Protein AF-A0A820GFD9-F1 (afdb_monomer_lite)

InterPro domains:
  IPR012317 Poly(ADP-ribose) polymerase, catalytic domain [PF00644] (1-60)
  IPR012317 Poly(ADP-ribose) polymerase, catalytic domain [PS51059] (1-60)
  IPR050800 ADP-ribosyltransferase diphtheria toxin-like [PTHR10459] (1-60)

Organism: NCBI:txid392033

Secondary structure (DSSP, 8-state):
-------------TTHHHHHHTTTT-S----------GGGHHHHHHT-SPPPPTTS-S--

pLDDT: mean 94.89, std 6.02, range [55.25, 98.12]

Sequence (60 aa):
YTLKLKELFKIIREGEDDRFQKWKKLKNHQLLWHGSRITNFAGILSQGLCIAPPEAPMVG

Structure (mmCIF, N/CA/C/O backbone):
data_AF-A0A820GFD9-F1
#
_entry.id   AF-A0A820GFD9-F1
#
loop_
_atom_site.group_PDB
_atom_site.id
_atom_site.type_symbol
_atom_site.label_atom_id
_atom_site.label_alt_id
_atom_site.label_comp_id
_atom_site.label_asym_id
_atom_site.label_entity_id
_atom_site.label_seq_id
_atom_site.pdbx_PDB_ins_code
_atom_site.Cartn_x
_atom_site.Cartn_y
_atom_site.Cartn_z
_atom_site.occupancy
_atom_site.B_iso_or_equiv
_atom_site.auth_seq_id
_atom_site.auth_comp_id
_atom_site.auth_asym_id
_atom_site.auth_atom_id
_atom_site.pdbx_PDB_model_num
ATOM 1 N N . TYR A 1 1 ? 11.601 14.962 -15.762 1.00 85.44 1 TYR A N 1
ATOM 2 C CA . TYR A 1 1 ? 10.523 14.365 -16.582 1.00 85.44 1 TYR A CA 1
ATOM 3 C C . TYR A 1 1 ? 9.211 15.064 -16.246 1.00 85.44 1 TYR A C 1
ATOM 5 O O . TYR A 1 1 ? 9.124 15.642 -15.170 1.00 85.44 1 TYR A O 1
ATOM 13 N N . THR A 1 2 ? 8.210 15.016 -17.130 1.00 95.19 2 THR A N 1
ATOM 14 C CA . THR A 1 2 ? 6.865 15.575 -16.883 1.00 95.19 2 THR A CA 1
ATOM 15 C C . THR A 1 2 ? 5.864 14.429 -16.817 1.00 95.19 2 THR A C 1
ATOM 17 O O . THR A 1 2 ? 5.901 13.541 -17.669 1.00 95.19 2 THR A O 1
ATOM 20 N N . LEU A 1 3 ? 4.990 14.418 -15.810 1.00 95.75 3 LEU A N 1
ATOM 21 C CA . LEU A 1 3 ? 3.987 13.366 -15.630 1.00 95.75 3 LEU A CA 1
ATOM 22 C C . LEU A 1 3 ? 2.652 13.768 -16.263 1.00 95.75 3 LEU A C 1
ATOM 24 O O . LEU A 1 3 ? 2.231 14.918 -16.166 1.00 95.75 3 LEU A O 1
ATOM 28 N N . LYS A 1 4 ? 1.974 12.800 -16.884 1.00 97.56 4 LYS A N 1
ATOM 29 C CA . LYS A 1 4 ? 0.581 12.915 -17.330 1.00 97.56 4 LYS A CA 1
ATOM 30 C C . LYS A 1 4 ? -0.208 11.760 -16.728 1.00 97.56 4 LYS A C 1
ATOM 32 O O . LYS A 1 4 ? 0.196 10.607 -16.877 1.00 97.56 4 LYS A O 1
ATOM 37 N N . LEU A 1 5 ? -1.311 12.074 -16.054 1.00 96.44 5 LEU A N 1
ATOM 38 C CA . LEU A 1 5 ? -2.218 11.067 -15.515 1.00 96.44 5 LEU A CA 1
ATOM 39 C C . LEU A 1 5 ? -2.887 10.327 -16.678 1.00 96.44 5 LEU A C 1
ATOM 41 O O . LEU A 1 5 ? -3.477 10.965 -17.548 1.00 96.44 5 LEU A O 1
ATOM 45 N N . LYS A 1 6 ? -2.767 8.999 -16.700 1.00 98.00 6 LYS A N 1
ATOM 46 C CA . LYS A 1 6 ? -3.461 8.146 -17.675 1.00 98.00 6 LYS A CA 1
ATOM 47 C C . LYS A 1 6 ? -4.710 7.521 -17.073 1.00 98.00 6 LYS A C 1
ATOM 49 O O . LYS A 1 6 ? -5.775 7.590 -17.667 1.00 98.00 6 LYS A O 1
ATOM 54 N N . GLU A 1 7 ? -4.564 6.939 -15.888 1.00 97.88 7 GLU A N 1
ATOM 55 C CA . GLU A 1 7 ? -5.605 6.160 -15.227 1.00 97.88 7 GLU A CA 1
ATOM 56 C C . GLU A 1 7 ? -5.603 6.449 -13.726 1.00 97.88 7 GLU A C 1
ATOM 58 O O . GLU A 1 7 ? -4.564 6.778 -13.146 1.00 97.88 7 GLU A O 1
ATOM 63 N N . LEU A 1 8 ? -6.776 6.320 -13.104 1.00 97.44 8 LEU A N 1
ATOM 64 C CA . LEU A 1 8 ? -6.971 6.452 -11.667 1.00 97.44 8 LEU A CA 1
ATOM 65 C C . LEU A 1 8 ? -7.820 5.283 -11.176 1.00 97.44 8 LEU A C 1
ATOM 67 O O . LEU A 1 8 ? -8.939 5.080 -11.643 1.00 97.44 8 LEU A O 1
ATOM 71 N N . PHE A 1 9 ? -7.300 4.549 -10.199 1.00 97.62 9 PHE A N 1
ATOM 72 C CA . PHE A 1 9 ? -7.972 3.396 -9.617 1.00 97.62 9 PHE A CA 1
ATOM 73 C C . PHE A 1 9 ? -8.234 3.645 -8.135 1.00 97.62 9 PHE A C 1
ATOM 75 O O . PHE A 1 9 ? -7.328 4.029 -7.393 1.00 97.62 9 PHE A O 1
ATOM 82 N N . LYS A 1 10 ? -9.467 3.391 -7.686 1.00 97.75 10 LYS A N 1
ATOM 83 C 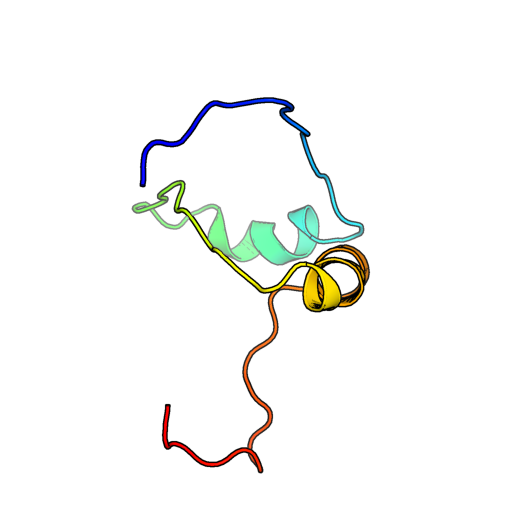CA . LYS A 1 10 ? -9.772 3.262 -6.258 1.00 97.75 10 LYS A CA 1
ATOM 84 C C . LYS A 1 10 ? -9.518 1.815 -5.853 1.00 97.75 10 LYS A C 1
ATOM 86 O O . LYS A 1 10 ? -10.161 0.912 -6.377 1.00 97.75 10 LYS A O 1
ATOM 91 N N . ILE A 1 11 ? -8.603 1.610 -4.915 1.00 96.94 11 ILE A N 1
ATOM 92 C CA . ILE A 1 11 ? -8.222 0.282 -4.434 1.00 96.94 11 ILE A CA 1
ATOM 93 C C . ILE A 1 11 ? -8.816 0.089 -3.037 1.00 96.94 11 ILE A C 1
ATOM 95 O O . ILE A 1 11 ? -8.702 0.970 -2.187 1.00 96.94 11 ILE A O 1
ATOM 99 N N . ILE A 1 12 ? -9.458 -1.056 -2.809 1.00 97.38 12 ILE A N 1
ATOM 100 C CA . ILE A 1 12 ? -9.943 -1.492 -1.496 1.00 97.38 12 ILE A CA 1
ATOM 101 C C . ILE A 1 12 ? -9.413 -2.905 -1.298 1.00 97.38 12 ILE A C 1
ATOM 103 O O . ILE A 1 12 ? -9.779 -3.808 -2.048 1.00 97.38 12 ILE A O 1
ATOM 107 N N . ARG A 1 13 ? -8.514 -3.085 -0.332 1.00 97.25 13 ARG A N 1
ATOM 108 C CA . ARG A 1 13 ? -7.899 -4.384 -0.061 1.00 97.25 13 ARG A CA 1
ATOM 109 C C . ARG A 1 13 ? -8.619 -5.099 1.068 1.00 97.25 13 ARG A C 1
ATOM 111 O O . ARG A 1 13 ? -9.076 -4.477 2.029 1.00 97.25 13 ARG A O 1
ATOM 118 N N . GLU A 1 14 ? -8.685 -6.418 0.951 1.00 96.75 14 GLU A N 1
ATOM 119 C CA . GLU A 1 14 ? -9.346 -7.275 1.928 1.00 96.75 14 GLU A CA 1
ATOM 120 C C . GLU A 1 14 ? -8.730 -7.106 3.330 1.00 96.75 14 GLU A C 1
ATOM 122 O O . GLU A 1 14 ? -7.505 -7.108 3.514 1.00 96.75 14 GLU A O 1
ATOM 127 N N . GLY A 1 15 ? -9.593 -6.870 4.323 1.00 96.38 15 GLY A N 1
ATOM 128 C CA . GLY A 1 15 ? -9.219 -6.661 5.725 1.00 96.38 15 GLY A CA 1
ATOM 129 C C . GLY A 1 15 ? -8.353 -5.424 6.010 1.00 96.38 15 GLY A C 1
ATOM 130 O O . GLY A 1 15 ? -7.832 -5.286 7.118 1.00 96.38 15 GLY A O 1
ATOM 131 N N . GLU A 1 16 ? -8.108 -4.531 5.044 1.00 96.81 16 GLU A N 1
ATOM 132 C CA . GLU A 1 16 ? -7.290 -3.329 5.276 1.00 96.81 16 GLU A CA 1
ATOM 133 C C . GLU A 1 16 ? -8.048 -2.264 6.080 1.00 96.81 16 GLU A C 1
ATOM 135 O O . GLU A 1 16 ? -7.469 -1.698 7.008 1.00 96.81 16 GLU A O 1
ATOM 140 N N . ASP A 1 17 ? -9.344 -2.051 5.812 1.00 95.88 17 ASP A N 1
ATOM 141 C CA . ASP A 1 17 ? -10.157 -1.091 6.581 1.00 95.88 17 ASP A CA 1
ATOM 142 C C . ASP A 1 17 ? -10.273 -1.503 8.057 1.00 95.88 17 ASP A C 1
ATOM 144 O O . ASP A 1 17 ? -10.064 -0.677 8.949 1.00 95.88 17 ASP A O 1
ATOM 148 N N . ASP A 1 18 ? -10.486 -2.795 8.324 1.00 97.06 18 ASP A N 1
ATOM 149 C CA . ASP A 1 18 ? -10.546 -3.344 9.684 1.00 97.06 18 ASP A CA 1
ATOM 150 C C . ASP A 1 18 ? -9.216 -3.158 10.429 1.00 97.06 18 ASP A C 1
ATOM 152 O O . ASP A 1 18 ? -9.186 -2.712 11.578 1.00 97.06 18 ASP A O 1
ATOM 156 N N . ARG A 1 19 ? -8.082 -3.423 9.763 1.00 95.56 19 ARG A N 1
ATOM 157 C CA . ARG A 1 19 ? -6.743 -3.186 10.332 1.00 95.56 19 ARG A CA 1
ATOM 158 C C . ARG A 1 19 ? -6.474 -1.703 10.583 1.00 95.56 19 ARG A C 1
ATOM 160 O O . ARG A 1 19 ? -5.760 -1.370 11.535 1.00 95.56 19 ARG A O 1
ATOM 167 N N . PHE A 1 20 ? -7.025 -0.822 9.748 1.00 96.19 20 PHE A N 1
ATOM 168 C CA . PHE A 1 20 ? -6.859 0.623 9.862 1.00 96.19 20 PHE A CA 1
ATOM 169 C C . PHE A 1 20 ? -7.772 1.259 10.924 1.00 96.19 20 PHE A C 1
ATOM 171 O O . PHE A 1 20 ? -7.421 2.313 11.456 1.00 96.19 20 PHE A O 1
ATOM 178 N N . GLN A 1 21 ? -8.888 0.622 11.312 1.00 95.75 21 GLN A N 1
ATOM 179 C CA . GLN A 1 21 ? -9.844 1.151 12.304 1.00 95.75 21 GLN A CA 1
ATOM 180 C C . GLN A 1 21 ? -9.188 1.656 13.594 1.00 95.75 21 GLN A C 1
ATOM 182 O O . GLN A 1 21 ? -9.521 2.738 14.081 1.00 95.75 21 GLN A O 1
ATOM 187 N N . LYS A 1 22 ? -8.193 0.927 14.114 1.00 95.31 22 LYS A N 1
ATOM 188 C CA . LYS A 1 22 ? -7.464 1.311 15.336 1.00 95.31 22 LYS A CA 1
ATOM 189 C C . LYS A 1 22 ? -6.768 2.677 15.241 1.00 95.31 22 LYS A C 1
ATOM 191 O O . LYS A 1 22 ? -6.541 3.320 16.260 1.00 95.31 22 LYS A O 1
ATOM 196 N N . TRP A 1 23 ? -6.475 3.142 14.027 1.00 95.25 23 TRP A N 1
ATOM 197 C CA . TRP A 1 23 ? -5.796 4.408 13.755 1.00 95.25 23 TRP A CA 1
ATOM 198 C C . TRP A 1 23 ? -6.748 5.539 13.346 1.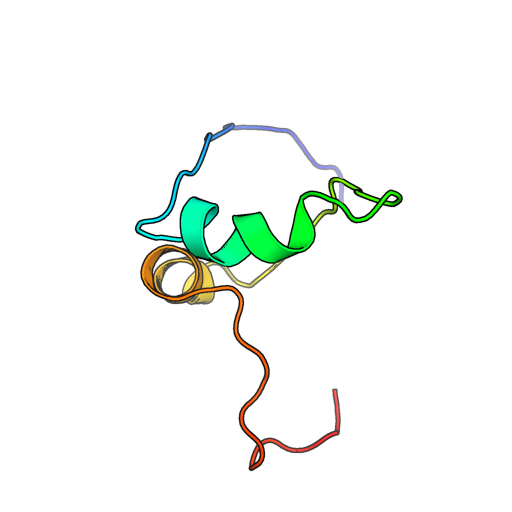00 95.25 23 TRP A C 1
ATOM 200 O O . TRP A 1 23 ? -6.301 6.684 13.243 1.00 95.25 23 TRP A O 1
ATOM 210 N N . LYS A 1 24 ? -8.055 5.274 13.164 1.00 93.00 24 LYS A N 1
ATOM 211 C CA . LYS A 1 24 ? -9.038 6.286 12.719 1.00 93.00 24 LYS A CA 1
ATOM 212 C C . LYS A 1 24 ? -9.199 7.469 13.677 1.00 93.00 24 LYS A C 1
ATOM 214 O O . LYS A 1 24 ? -9.596 8.544 13.252 1.00 93.00 24 LYS A O 1
ATOM 219 N N . LYS A 1 25 ? -8.864 7.294 14.960 1.00 93.56 25 LYS A N 1
ATOM 220 C CA . LYS A 1 25 ? -8.947 8.354 15.983 1.00 93.56 25 LYS A CA 1
ATOM 221 C C . LYS A 1 25 ? -7.722 9.280 16.024 1.00 93.56 25 LYS A C 1
ATOM 223 O O . LYS A 1 25 ? -7.742 10.269 16.757 1.00 93.56 25 LYS A O 1
ATOM 228 N N . LEU A 1 26 ? -6.652 8.975 15.284 1.00 95.12 26 LEU A N 1
ATOM 229 C CA . LEU A 1 26 ? -5.483 9.854 15.197 1.00 95.12 26 LEU A CA 1
ATOM 230 C C . LEU A 1 26 ? -5.824 11.109 14.382 1.00 95.12 26 LEU A C 1
ATOM 232 O O . LEU A 1 26 ? -6.434 11.020 13.326 1.00 95.12 26 LEU A O 1
ATOM 236 N N . LYS A 1 27 ? -5.419 12.288 14.867 1.00 91.44 27 LYS A N 1
ATOM 237 C CA . LYS A 1 27 ? -5.849 13.579 14.296 1.00 91.44 27 LYS A CA 1
ATOM 238 C C . LYS A 1 27 ? -5.102 14.006 13.025 1.00 91.44 27 LYS A C 1
ATOM 240 O O . LYS A 1 27 ? -5.621 14.824 12.278 1.00 91.44 27 LYS A O 1
ATOM 245 N N . ASN A 1 28 ? -3.894 13.496 12.782 1.00 95.19 28 ASN A N 1
ATOM 246 C CA . ASN A 1 28 ? -3.029 13.946 11.684 1.00 95.19 28 ASN A CA 1
ATOM 247 C C . ASN A 1 28 ? -2.995 12.926 10.539 1.00 95.19 28 ASN A C 1
ATOM 249 O O . ASN A 1 28 ? -1.979 12.275 10.299 1.00 95.19 28 ASN A O 1
ATOM 253 N N . HIS A 1 29 ? -4.132 12.732 9.874 1.00 95.81 29 HIS A N 1
ATOM 254 C CA . HIS A 1 29 ? -4.199 11.886 8.684 1.00 95.81 29 HIS A CA 1
ATOM 255 C C . HIS A 1 29 ? -3.808 12.683 7.446 1.00 95.81 29 HIS A C 1
ATOM 257 O O . HIS A 1 29 ? -4.330 13.769 7.205 1.00 95.81 29 HIS A O 1
ATOM 263 N N . GLN A 1 30 ? -2.901 12.121 6.653 1.00 96.25 30 GLN A N 1
ATOM 264 C CA . GLN A 1 30 ? -2.439 12.706 5.401 1.00 96.25 30 GLN A CA 1
ATOM 265 C C . GLN A 1 30 ? -2.563 11.676 4.282 1.00 96.25 30 GLN A C 1
ATOM 267 O O . GLN A 1 30 ? -2.240 10.503 4.471 1.00 96.25 30 GLN A O 1
ATOM 272 N N . LEU A 1 31 ? -3.015 12.122 3.111 1.00 96.88 31 LEU A N 1
ATOM 273 C CA . LEU A 1 31 ? -2.981 11.325 1.890 1.00 96.88 31 LEU A CA 1
ATOM 274 C C . LEU A 1 31 ? -1.628 11.553 1.210 1.00 96.88 31 LEU A C 1
ATOM 276 O O . LEU A 1 31 ? -1.350 12.656 0.742 1.00 96.88 31 LEU A O 1
ATOM 280 N N . LEU A 1 32 ? -0.781 10.525 1.201 1.00 97.62 32 LEU A N 1
ATOM 281 C CA . LEU A 1 32 ? 0.611 10.613 0.757 1.00 97.62 32 LEU A CA 1
ATOM 282 C C . LEU A 1 32 ? 0.866 9.755 -0.485 1.00 97.62 32 LEU A C 1
ATOM 284 O O . LEU A 1 32 ? 0.206 8.742 -0.712 1.00 97.62 32 LEU A O 1
ATOM 288 N N . TRP A 1 33 ? 1.869 10.151 -1.268 1.00 97.12 33 TRP A N 1
ATOM 289 C CA . TRP A 1 33 ? 2.340 9.385 -2.418 1.00 97.12 33 TRP A CA 1
ATOM 290 C C . TRP A 1 33 ? 3.346 8.314 -1.993 1.00 97.12 33 TRP A C 1
ATOM 292 O O . TRP A 1 33 ? 4.249 8.580 -1.202 1.00 97.12 33 TRP A O 1
ATOM 302 N N . HIS A 1 34 ? 3.241 7.124 -2.585 1.00 97.56 34 HIS A N 1
ATOM 303 C CA . HIS A 1 34 ? 4.244 6.068 -2.475 1.00 97.56 34 HIS A CA 1
ATOM 304 C C . HIS A 1 34 ? 4.517 5.474 -3.862 1.00 97.56 34 HIS A C 1
ATOM 306 O O . HIS A 1 34 ? 3.629 4.884 -4.477 1.00 97.56 34 HIS A O 1
ATOM 312 N N . GLY A 1 35 ? 5.739 5.654 -4.368 1.00 96.69 35 GLY A N 1
ATOM 313 C CA . GLY A 1 35 ? 6.185 5.085 -5.640 1.00 96.69 35 GLY A CA 1
ATOM 314 C C . GLY A 1 35 ? 6.958 3.784 -5.429 1.00 96.69 35 GLY A C 1
ATOM 315 O O . GLY A 1 35 ? 7.798 3.704 -4.539 1.00 96.69 35 GLY A O 1
ATOM 316 N N . SER A 1 36 ? 6.714 2.779 -6.270 1.00 97.31 36 SER A N 1
ATOM 317 C CA . SER A 1 36 ? 7.463 1.517 -6.276 1.00 97.31 36 SER A CA 1
ATOM 318 C C . SER A 1 36 ? 7.735 1.059 -7.709 1.00 97.31 36 SER A C 1
ATOM 320 O O . SER A 1 36 ? 7.156 1.587 -8.662 1.00 97.31 36 SER A O 1
ATOM 322 N N . ARG A 1 37 ? 8.619 0.073 -7.890 1.00 97.88 37 ARG A N 1
ATOM 323 C CA . ARG A 1 37 ? 8.807 -0.564 -9.204 1.00 97.88 37 ARG A CA 1
ATOM 324 C C . ARG A 1 37 ? 7.540 -1.334 -9.583 1.00 97.88 37 ARG A C 1
ATOM 326 O O . ARG A 1 37 ? 6.923 -1.946 -8.718 1.00 97.88 37 ARG A O 1
ATOM 333 N N . ILE A 1 38 ? 7.191 -1.360 -10.874 1.00 97.94 38 ILE A N 1
ATOM 334 C CA . ILE A 1 38 ? 5.983 -2.045 -11.387 1.00 97.94 38 ILE A CA 1
ATOM 335 C C . ILE A 1 38 ? 5.923 -3.508 -10.922 1.00 97.94 38 ILE A C 1
ATOM 337 O O . ILE A 1 38 ? 4.871 -3.980 -10.501 1.00 97.94 38 ILE A O 1
ATOM 341 N N . THR A 1 39 ? 7.065 -4.198 -10.906 1.00 98.12 39 THR A N 1
ATOM 342 C CA . THR A 1 39 ? 7.191 -5.594 -10.455 1.00 98.12 39 THR A CA 1
ATOM 343 C C . THR A 1 39 ? 6.733 -5.825 -9.012 1.00 98.12 39 THR A C 1
ATOM 345 O O . THR A 1 39 ? 6.349 -6.937 -8.670 1.00 98.12 39 THR A O 1
ATOM 348 N N . ASN A 1 40 ? 6.734 -4.791 -8.166 1.00 97.81 40 ASN A N 1
ATOM 349 C CA . ASN A 1 40 ? 6.368 -4.904 -6.754 1.00 97.81 40 ASN A CA 1
ATOM 350 C C . ASN A 1 40 ? 4.855 -4.777 -6.522 1.00 97.81 40 ASN A C 1
ATOM 352 O O . ASN A 1 40 ? 4.361 -5.198 -5.476 1.00 97.81 40 ASN A O 1
ATOM 356 N N . PHE A 1 41 ? 4.099 -4.212 -7.472 1.00 97.56 41 PHE A N 1
ATOM 357 C CA . PHE A 1 41 ? 2.680 -3.909 -7.261 1.00 97.56 41 PHE A CA 1
ATOM 358 C C . PHE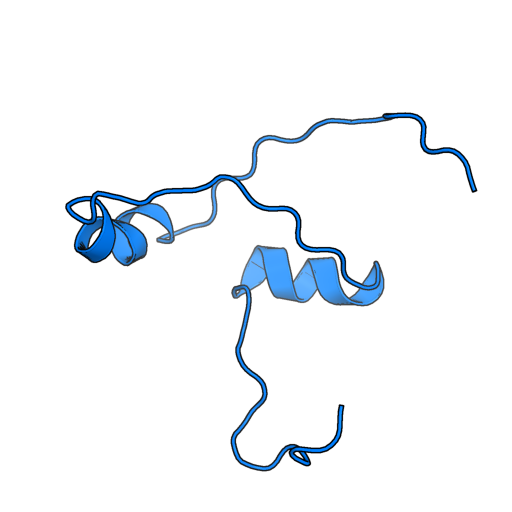 A 1 41 ? 1.819 -5.161 -7.066 1.00 97.56 41 PHE A C 1
ATOM 360 O O . PHE A 1 41 ? 0.866 -5.108 -6.295 1.00 97.56 41 PHE A O 1
ATOM 367 N N . ALA A 1 42 ? 2.179 -6.302 -7.663 1.00 97.44 42 ALA A N 1
ATOM 368 C CA . ALA A 1 42 ? 1.490 -7.570 -7.402 1.00 97.44 42 ALA A CA 1
ATOM 369 C C . ALA A 1 42 ? 1.555 -7.966 -5.910 1.00 97.44 42 ALA A C 1
ATOM 371 O O . ALA A 1 42 ? 0.550 -8.369 -5.321 1.00 97.44 42 ALA A O 1
ATOM 372 N N . GLY A 1 43 ? 2.717 -7.785 -5.273 1.00 97.25 43 GLY A N 1
ATOM 373 C CA . GLY A 1 43 ? 2.899 -8.008 -3.836 1.00 97.25 43 GLY A CA 1
ATOM 374 C C . GLY A 1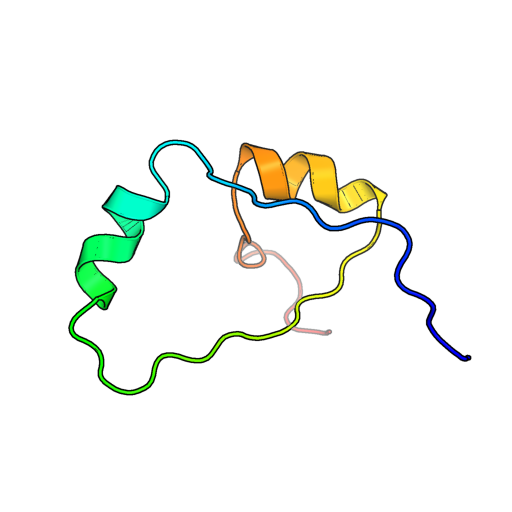 43 ? 2.176 -6.963 -2.984 1.00 97.25 43 GLY A C 1
ATOM 375 O O . GLY A 1 43 ? 1.496 -7.309 -2.023 1.00 97.25 43 GLY A O 1
ATOM 376 N N . ILE A 1 44 ? 2.250 -5.686 -3.375 1.00 97.62 44 ILE A N 1
ATOM 377 C CA . ILE A 1 44 ? 1.601 -4.591 -2.636 1.00 97.62 44 ILE A CA 1
ATOM 378 C C . ILE A 1 44 ? 0.076 -4.753 -2.612 1.00 97.62 44 ILE A C 1
ATOM 380 O O . ILE A 1 44 ? -0.547 -4.590 -1.562 1.00 97.62 44 ILE A O 1
ATOM 384 N N . LEU A 1 45 ? -0.529 -5.097 -3.752 1.00 97.44 45 LEU A N 1
ATOM 385 C CA . LEU A 1 45 ? -1.976 -5.284 -3.865 1.00 97.44 45 LEU A CA 1
ATOM 386 C C . LEU A 1 45 ? -2.464 -6.523 -3.105 1.00 97.44 45 LEU A C 1
ATOM 388 O O . LEU A 1 45 ? -3.533 -6.476 -2.497 1.00 97.44 45 LEU A O 1
ATOM 392 N N . SER A 1 46 ? -1.684 -7.606 -3.091 1.00 96.81 46 SER A N 1
ATOM 393 C CA . SER A 1 46 ? -2.052 -8.832 -2.372 1.00 96.81 46 SER A CA 1
ATOM 394 C C . SER A 1 46 ? -1.826 -8.728 -0.860 1.00 96.81 46 SER A C 1
AT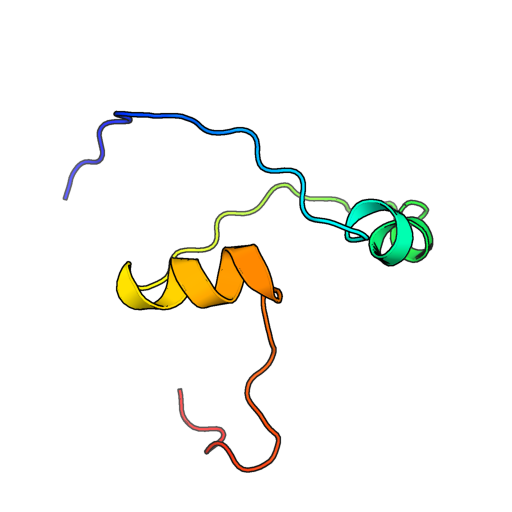OM 396 O O . SER A 1 46 ? -2.716 -9.063 -0.083 1.00 96.81 46 SER A O 1
ATOM 398 N N . GLN A 1 47 ? -0.673 -8.227 -0.413 1.00 96.62 47 GLN A N 1
ATOM 399 C CA . GLN A 1 47 ? -0.236 -8.383 0.982 1.00 96.62 47 GLN A CA 1
ATOM 400 C C . GLN A 1 47 ? -0.208 -7.090 1.783 1.00 96.62 47 GLN A C 1
ATOM 402 O O . GLN A 1 47 ? -0.619 -7.072 2.947 1.00 96.62 47 GLN A O 1
ATOM 407 N N . GLY A 1 48 ? 0.194 -5.971 1.193 1.00 97.19 48 GLY A N 1
ATOM 408 C CA . GLY A 1 48 ? 0.537 -4.820 2.019 1.00 97.19 48 GLY A CA 1
ATOM 409 C C . GLY A 1 48 ? 1.584 -3.938 1.398 1.00 97.19 48 GLY A C 1
ATOM 410 O O . GLY A 1 48 ? 2.439 -4.413 0.659 1.00 97.19 48 GLY A O 1
ATOM 411 N N . LEU A 1 49 ? 1.627 -2.688 1.848 1.00 96.94 49 LEU A N 1
ATOM 412 C CA . LEU A 1 49 ? 2.938 -2.092 2.069 1.00 96.94 49 LEU A CA 1
ATOM 413 C C . LEU A 1 49 ? 3.578 -2.818 3.259 1.00 96.94 49 LEU A C 1
ATOM 415 O O . LEU A 1 49 ? 3.047 -2.784 4.369 1.00 96.94 49 LEU A O 1
ATOM 419 N N . CYS A 1 50 ? 4.687 -3.504 3.001 1.00 95.81 50 CYS A N 1
ATOM 420 C CA . CYS A 1 50 ? 5.430 -4.264 4.000 1.00 95.81 50 CYS A CA 1
ATOM 421 C C . CYS A 1 50 ? 6.694 -3.508 4.415 1.00 95.81 50 CYS A C 1
ATOM 423 O O . CYS A 1 50 ? 7.273 -2.753 3.633 1.00 95.81 50 CYS A O 1
ATOM 425 N N . ILE A 1 51 ? 7.126 -3.739 5.650 1.00 95.38 51 ILE A N 1
ATOM 426 C CA . ILE A 1 51 ? 8.425 -3.280 6.146 1.00 95.38 51 ILE A CA 1
ATOM 427 C C . ILE A 1 51 ? 9.477 -4.297 5.694 1.00 95.38 51 ILE A C 1
ATOM 429 O O . ILE A 1 51 ? 9.169 -5.482 5.543 1.00 95.38 51 ILE A O 1
ATOM 433 N N . ALA A 1 52 ? 10.703 -3.831 5.452 1.00 93.12 52 ALA A N 1
ATOM 434 C CA . ALA A 1 52 ? 11.822 -4.725 5.191 1.00 93.12 52 ALA A CA 1
ATOM 435 C C . ALA A 1 52 ? 11.968 -5.745 6.340 1.00 93.12 52 ALA A C 1
ATOM 437 O O . ALA A 1 52 ? 11.753 -5.390 7.504 1.00 93.12 52 ALA A O 1
ATOM 438 N N . PRO A 1 53 ? 12.296 -7.008 6.033 1.00 93.75 53 PRO A N 1
ATOM 439 C CA . PRO A 1 53 ? 12.466 -8.023 7.061 1.00 93.75 53 PRO A CA 1
ATOM 440 C C . PRO A 1 53 ? 13.695 -7.699 7.940 1.00 93.75 53 PRO A C 1
ATOM 442 O O . PRO A 1 53 ? 14.596 -6.996 7.472 1.00 93.75 53 PRO A O 1
ATOM 445 N N . PRO A 1 54 ? 13.754 -8.178 9.198 1.00 93.50 54 PRO A N 1
ATOM 446 C CA . PRO A 1 54 ? 14.834 -7.850 10.141 1.00 93.50 54 PRO A CA 1
ATOM 447 C C . PRO A 1 54 ? 16.251 -8.167 9.640 1.00 93.50 54 PRO A C 1
ATOM 449 O O . PRO A 1 54 ? 17.220 -7.560 10.083 1.00 93.50 54 PRO A O 1
ATOM 452 N N . GLU A 1 55 ? 16.366 -9.127 8.727 1.00 94.44 55 GLU A N 1
ATOM 453 C CA . GLU A 1 55 ? 17.609 -9.646 8.160 1.00 94.44 55 GLU A CA 1
ATOM 454 C C . GLU A 1 55 ? 18.104 -8.798 6.981 1.00 94.44 55 GLU A C 1
ATOM 456 O O . GLU A 1 55 ? 19.238 -8.964 6.526 1.00 94.44 55 GLU A O 1
ATOM 461 N N . ALA A 1 56 ? 17.262 -7.902 6.455 1.00 91.88 56 ALA A N 1
ATOM 462 C CA . ALA A 1 56 ? 17.656 -6.998 5.389 1.00 91.88 56 ALA A CA 1
ATOM 463 C C . ALA A 1 56 ? 18.707 -5.995 5.900 1.00 91.88 56 ALA A C 1
ATOM 465 O O . ALA A 1 56 ? 18.601 -5.500 7.026 1.00 91.88 56 ALA A O 1
ATOM 466 N N . PRO A 1 57 ? 19.716 -5.645 5.082 1.00 90.88 57 PRO A N 1
ATOM 467 C CA . PRO A 1 57 ? 20.692 -4.638 5.471 1.00 90.88 57 PRO A CA 1
ATOM 468 C C . PRO A 1 57 ? 19.990 -3.297 5.732 1.00 90.88 57 PRO A C 1
ATOM 470 O O . PRO A 1 57 ? 19.154 -2.867 4.943 1.00 90.88 57 PRO A O 1
ATOM 473 N N . MET A 1 58 ? 20.375 -2.596 6.804 1.00 86.25 58 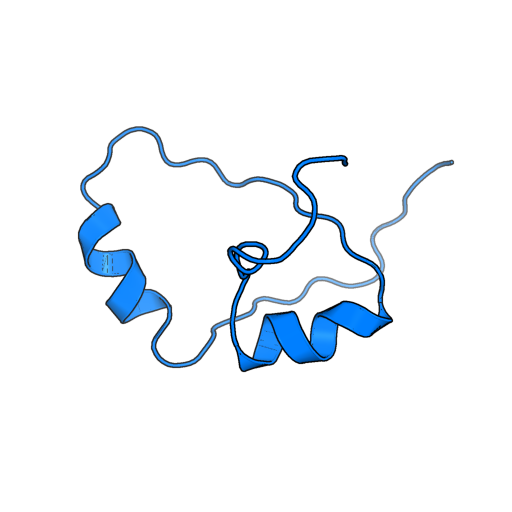MET A N 1
ATOM 474 C CA . MET A 1 58 ? 19.869 -1.247 7.123 1.00 86.25 58 MET A CA 1
ATOM 475 C C . MET A 1 58 ? 20.329 -0.158 6.138 1.00 86.25 58 MET A C 1
ATOM 477 O O . MET A 1 58 ? 20.007 1.015 6.318 1.00 86.25 58 MET A O 1
ATOM 481 N N . VAL A 1 59 ? 21.108 -0.523 5.121 1.00 81.50 59 VAL A N 1
ATOM 482 C CA . VAL A 1 59 ? 21.639 0.413 4.133 1.00 81.50 59 VAL A CA 1
ATOM 483 C C . VAL A 1 59 ? 20.624 0.547 2.999 1.00 81.50 59 VAL A C 1
ATOM 485 O O . VAL A 1 59 ? 20.291 -0.447 2.353 1.00 81.50 59 VAL A O 1
ATOM 488 N N . GLY A 1 60 ? 20.136 1.767 2.772 1.00 55.25 60 GLY A N 1
ATOM 489 C CA . GLY A 1 60 ? 19.190 2.132 1.715 1.00 55.25 60 GLY A CA 1
ATOM 490 C C . GLY A 1 60 ? 19.580 3.430 1.030 1.00 55.25 60 GLY A C 1
ATOM 491 O O . GLY A 1 60 ? 20.379 4.189 1.626 1.00 55.25 60 GLY A O 1
#

Radius of gyration: 14.91 Å; chains: 1; bounding box: 32×25×34 Å

Foldseek 3Di:
DDDDDDDDDDADAPCPVVVCVVVPPPDDDDDDDDDDDPVCVVVCNHPHPDDDDPPDDPPD